Protein AF-A0AAU2JBW9-F1 (afdb_monomer_lite)

Secondary structure (DSSP, 8-state):
--------PPTT-------TT----TTSPPSSPPPS-EEEEEEPHHHHHHHHHT---SHHHHHHHHHHHSTTS-EEEEE---HHHHTSTTHHHHHHHHHHTT-EE--STTTS----TTTS-SS----HHHHHHHHHHHHHHHHH---

Structure (mmCIF, N/CA/C/O backbone):
data_AF-A0AAU2JBW9-F1
#
_entry.id   AF-A0AAU2JBW9-F1
#
loop_
_atom_site.group_PDB
_atom_site.id
_atom_site.type_symbol
_atom_site.label_atom_id
_atom_site.label_alt_id
_atom_site.label_comp_id
_atom_site.label_asym_id
_atom_site.label_entity_id
_atom_site.label_seq_id
_atom_site.pdbx_PDB_ins_code
_atom_site.Cartn_x
_atom_site.Cartn_y
_atom_site.Cartn_z
_atom_site.occupancy
_atom_site.B_iso_or_equiv
_atom_site.auth_seq_id
_atom_site.auth_comp_id
_atom_site.auth_asym_id
_atom_site.auth_atom_id
_atom_site.pdbx_PDB_model_num
ATOM 1 N N . MET A 1 1 ? 2.556 25.136 48.072 1.00 37.72 1 MET A N 1
ATOM 2 C CA . MET A 1 1 ? 1.267 25.035 47.357 1.00 37.72 1 MET A CA 1
ATOM 3 C C . MET A 1 1 ? 1.054 26.326 46.591 1.00 37.72 1 MET A C 1
ATOM 5 O O . MET A 1 1 ? 0.806 27.343 47.217 1.00 37.72 1 MET A O 1
ATOM 9 N N . ALA A 1 2 ? 1.208 26.302 45.272 1.00 30.69 2 ALA A N 1
ATOM 10 C CA . ALA A 1 2 ? 0.755 27.379 44.400 1.00 30.69 2 ALA A CA 1
ATOM 11 C C . ALA A 1 2 ? 0.069 26.705 43.212 1.00 30.69 2 ALA A C 1
ATOM 13 O O . ALA A 1 2 ? 0.694 25.943 42.476 1.00 30.69 2 ALA A O 1
ATOM 14 N N . ALA A 1 3 ? -1.246 26.887 43.140 1.00 36.12 3 ALA A N 1
ATOM 15 C CA . ALA A 1 3 ? -2.106 26.326 42.117 1.00 36.12 3 ALA A CA 1
ATOM 16 C C . ALA A 1 3 ? -1.796 27.000 40.774 1.00 36.12 3 ALA A C 1
ATOM 18 O O . ALA A 1 3 ? -1.850 28.222 40.665 1.00 36.12 3 ALA A O 1
ATOM 19 N N . GLY A 1 4 ? -1.448 26.197 39.767 1.00 34.50 4 GLY A N 1
ATOM 20 C CA . GLY A 1 4 ? -1.301 26.653 38.390 1.00 34.50 4 GLY A CA 1
ATOM 21 C C . GLY A 1 4 ? -2.670 26.970 37.796 1.00 34.50 4 GLY A C 1
ATOM 22 O O . GLY A 1 4 ? -3.518 26.092 37.647 1.00 34.50 4 GLY A O 1
ATOM 23 N N . GLU A 1 5 ? -2.874 28.245 37.499 1.00 36.06 5 GLU A N 1
ATOM 24 C CA . GLU A 1 5 ? -4.088 28.846 36.960 1.00 36.06 5 GLU A CA 1
ATOM 25 C C . GLU A 1 5 ? -4.499 28.223 35.611 1.00 36.06 5 GLU A C 1
ATOM 27 O O . GLU A 1 5 ? -3.766 28.292 34.621 1.00 36.06 5 GLU A O 1
ATOM 32 N N . ARG A 1 6 ? -5.698 27.627 35.548 1.00 41.72 6 ARG A N 1
ATOM 33 C CA . ARG A 1 6 ? -6.317 27.197 34.286 1.00 41.72 6 ARG A CA 1
ATOM 34 C C . ARG A 1 6 ? -6.853 28.426 33.555 1.00 41.72 6 ARG A C 1
ATOM 36 O O . ARG A 1 6 ? -7.906 28.943 33.913 1.00 41.72 6 ARG A O 1
ATOM 43 N N . ARG A 1 7 ? -6.159 28.873 32.505 1.00 40.53 7 ARG A N 1
ATOM 44 C CA . ARG A 1 7 ? -6.699 29.878 31.576 1.00 40.53 7 ARG A CA 1
ATOM 45 C C . ARG A 1 7 ? -7.827 29.263 30.750 1.00 40.53 7 ARG A C 1
ATOM 47 O O . ARG A 1 7 ? -7.583 28.524 29.803 1.00 40.53 7 ARG A O 1
ATOM 54 N N . THR A 1 8 ? -9.062 29.602 31.097 1.00 41.50 8 THR A N 1
ATOM 55 C CA . THR A 1 8 ? -10.234 29.423 30.236 1.00 41.50 8 THR A CA 1
ATOM 56 C C . THR A 1 8 ? -10.257 30.552 29.202 1.00 41.50 8 THR A C 1
ATOM 58 O O . THR A 1 8 ? -10.619 31.683 29.523 1.00 41.50 8 THR A O 1
ATOM 61 N N . GLY A 1 9 ? -9.805 30.263 27.979 1.00 36.38 9 GLY A N 1
ATOM 62 C CA . GLY A 1 9 ? -9.978 31.135 26.812 1.00 36.38 9 GLY A CA 1
ATOM 63 C C . GLY A 1 9 ? -11.324 30.890 26.111 1.00 36.38 9 GLY A C 1
ATOM 64 O O . GLY A 1 9 ? -11.914 29.825 26.302 1.00 36.38 9 GLY A O 1
ATOM 65 N N . PRO A 1 10 ? -11.828 31.860 25.325 1.00 39.72 10 PRO A N 1
ATOM 66 C CA . PRO A 1 10 ? -13.180 31.833 24.787 1.00 39.72 10 PRO A CA 1
ATOM 67 C C . PRO A 1 10 ? -13.331 30.824 23.642 1.00 39.72 10 PRO A C 1
ATOM 69 O O . PRO A 1 10 ? -12.426 30.584 22.842 1.00 39.72 10 PRO A O 1
ATOM 72 N N . THR A 1 11 ? -14.524 30.251 23.585 1.00 51.00 11 THR A N 1
ATOM 73 C CA . THR A 1 11 ? -15.073 29.370 22.556 1.00 51.00 11 THR A CA 1
ATOM 74 C C . THR A 1 11 ? -14.850 29.942 21.148 1.00 51.00 11 THR A C 1
ATOM 76 O O . THR A 1 11 ? -15.279 31.058 20.871 1.00 51.00 11 THR A O 1
ATOM 79 N N . GLY A 1 12 ? -14.234 29.173 20.237 1.00 43.34 12 GLY A N 1
ATOM 80 C CA . GLY A 1 12 ? -14.386 29.407 18.788 1.00 43.34 12 GLY A CA 1
ATOM 81 C C . GLY A 1 12 ? -13.143 29.367 17.893 1.00 43.34 12 GLY A C 1
ATOM 82 O O . GLY A 1 12 ? -13.302 29.306 16.679 1.00 43.34 12 GLY A O 1
ATOM 83 N N . SER A 1 13 ? -11.918 29.334 18.417 1.00 40.59 13 SER A N 1
ATOM 84 C CA . SER A 1 13 ? -10.704 29.258 17.583 1.00 40.59 13 SER A CA 1
ATOM 85 C C . SER A 1 13 ? -9.852 28.056 17.980 1.00 40.59 13 SER A C 1
ATOM 87 O O . SER A 1 13 ? -9.330 28.017 19.094 1.00 40.59 13 SER A O 1
ATOM 89 N N . ARG A 1 14 ? -9.709 27.075 17.075 1.00 44.59 14 ARG A N 1
ATOM 90 C CA . ARG A 1 14 ? -8.788 25.931 17.215 1.00 44.59 14 ARG A CA 1
ATOM 91 C C . ARG A 1 14 ? -7.343 26.438 17.202 1.00 44.59 14 ARG A C 1
ATOM 93 O O . ARG A 1 14 ? -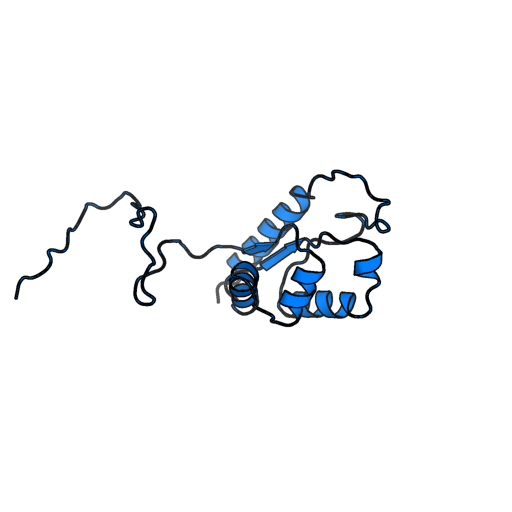6.674 26.452 16.174 1.00 44.59 14 ARG A O 1
ATOM 100 N N . CYS A 1 15 ? -6.902 26.914 18.357 1.00 43.53 15 CYS A N 1
ATOM 101 C CA . CYS A 1 15 ? -5.521 27.247 18.638 1.00 43.53 15 CYS A CA 1
ATOM 102 C C . CYS A 1 15 ? -4.814 25.928 18.951 1.00 43.53 15 CYS A C 1
ATOM 104 O O . CYS A 1 15 ? -5.092 25.313 19.976 1.00 43.53 15 CYS A O 1
ATOM 106 N N . TRP A 1 16 ? -3.971 25.459 18.038 1.00 44.09 16 TRP A N 1
ATOM 107 C CA . TRP A 1 16 ? -3.122 24.289 18.236 1.00 44.09 16 TRP A CA 1
ATOM 108 C C . TRP A 1 16 ? -1.981 24.675 19.182 1.00 44.09 16 TRP A C 1
ATOM 110 O O . TRP A 1 16 ? -1.091 25.411 18.750 1.00 44.09 16 TRP A O 1
ATOM 120 N N . PRO A 1 17 ? -1.951 24.247 20.458 1.00 51.62 17 PRO A N 1
ATOM 121 C CA . PRO A 1 17 ? -0.880 24.640 21.348 1.00 51.62 17 PRO A CA 1
ATOM 122 C C . PRO A 1 17 ? 0.203 23.567 21.270 1.00 51.62 17 PRO A C 1
ATOM 124 O O . PRO A 1 17 ? 0.299 22.689 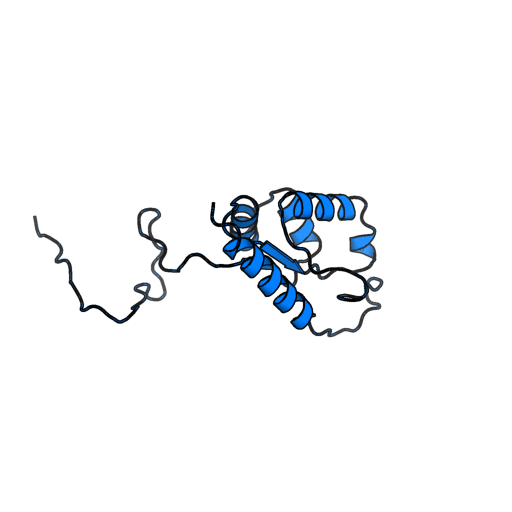22.117 1.00 51.62 17 PRO A O 1
ATOM 127 N N . ALA A 1 18 ? 1.013 23.625 20.222 1.00 56.53 18 ALA A N 1
ATOM 128 C CA . ALA A 1 18 ? 2.333 23.019 20.236 1.00 56.53 18 ALA A CA 1
ATOM 129 C C . ALA A 1 18 ? 3.254 23.963 19.470 1.00 56.53 18 ALA A C 1
ATOM 131 O O . ALA A 1 18 ? 3.323 23.937 18.242 1.00 56.53 18 ALA A O 1
ATOM 132 N N . GLY A 1 19 ? 3.911 24.864 20.204 1.00 55.31 19 GLY A N 1
ATOM 133 C CA . GLY A 1 19 ? 5.029 25.612 19.640 1.00 55.31 19 GLY A CA 1
ATOM 134 C C . GLY A 1 19 ? 6.096 24.638 19.118 1.00 55.31 19 GLY A C 1
ATOM 135 O O . GLY A 1 19 ? 6.166 23.496 19.586 1.00 55.31 19 GLY A O 1
ATOM 136 N N . PRO A 1 20 ? 6.927 25.051 18.149 1.00 52.25 20 PRO A N 1
ATOM 137 C CA . PRO A 1 20 ? 7.987 24.194 17.635 1.00 52.25 20 PRO A CA 1
ATOM 138 C C . PRO A 1 20 ? 8.924 23.785 18.786 1.00 52.25 20 PRO A C 1
ATOM 140 O O . PRO A 1 20 ? 9.581 24.637 19.378 1.00 52.25 20 PRO A O 1
ATOM 143 N N . GLY A 1 21 ? 8.958 22.487 19.119 1.00 59.72 21 GLY A N 1
ATOM 144 C CA . GLY A 1 21 ? 9.939 21.903 20.045 1.00 59.72 21 GLY A CA 1
ATOM 145 C C . GLY A 1 21 ? 9.416 21.233 21.322 1.00 59.72 21 GLY A C 1
ATOM 146 O O . GLY A 1 21 ? 10.236 20.720 22.077 1.00 59.72 21 GLY A O 1
ATOM 147 N N . TYR A 1 22 ? 8.105 21.189 21.588 1.00 64.75 22 TYR A N 1
ATOM 148 C CA . TYR A 1 22 ? 7.585 20.429 22.737 1.00 64.75 22 TYR A CA 1
ATOM 149 C C . TYR A 1 22 ? 7.157 19.014 22.331 1.00 64.75 22 TYR A C 1
ATOM 151 O O . TYR A 1 22 ? 6.228 18.840 21.539 1.00 64.75 22 TYR A O 1
ATOM 159 N N . THR A 1 23 ? 7.819 17.998 22.892 1.00 68.69 23 THR A N 1
ATOM 160 C CA . THR A 1 23 ? 7.354 16.611 22.809 1.00 68.69 23 THR A CA 1
ATOM 161 C C . THR A 1 23 ? 6.191 16.439 23.767 1.00 68.69 23 THR A C 1
ATOM 163 O O . THR A 1 23 ? 6.348 16.515 24.983 1.00 68.69 23 THR A O 1
ATOM 166 N N . ARG A 1 24 ? 5.026 16.190 23.190 1.00 77.94 24 ARG A N 1
ATOM 167 C CA . ARG A 1 24 ? 3.811 15.819 23.897 1.00 77.94 24 ARG A CA 1
ATOM 168 C C . ARG A 1 24 ? 4.040 14.614 24.823 1.00 77.94 24 ARG A C 1
ATOM 170 O O . ARG A 1 24 ? 4.662 13.631 24.416 1.00 77.94 24 ARG A O 1
ATOM 177 N N . LEU A 1 25 ? 3.476 14.649 26.027 1.00 83.00 25 LEU A N 1
ATOM 178 C CA . LEU A 1 25 ? 3.474 13.498 26.934 1.00 83.00 25 LEU A CA 1
ATOM 179 C C . LEU A 1 25 ? 2.456 12.429 26.488 1.00 83.00 25 LEU A C 1
ATOM 181 O O . LEU A 1 25 ? 1.398 12.777 25.961 1.00 83.00 25 LEU A O 1
ATOM 185 N N . PRO A 1 26 ? 2.693 11.129 26.761 1.00 77.50 26 PRO A N 1
ATOM 186 C CA . PRO A 1 26 ? 1.751 10.063 26.399 1.00 77.50 26 PRO A CA 1
ATOM 187 C C . PRO A 1 26 ? 0.323 10.267 26.935 1.00 77.50 26 PRO A C 1
ATOM 189 O O . PRO A 1 26 ? -0.635 9.823 26.315 1.00 77.50 26 PRO A O 1
ATOM 192 N N . THR A 1 27 ? 0.182 10.953 28.073 1.00 82.31 27 THR A N 1
ATOM 193 C CA . THR A 1 27 ? -1.093 11.207 28.766 1.00 82.31 27 THR A CA 1
ATOM 194 C C . THR A 1 27 ? -1.839 12.450 28.294 1.00 82.31 27 THR A C 1
ATOM 196 O O . THR A 1 27 ? -2.966 12.687 28.724 1.00 82.31 27 THR A O 1
ATOM 199 N N . GLU A 1 28 ? -1.222 13.300 27.476 1.00 82.62 28 GLU A N 1
ATOM 200 C CA . GLU A 1 28 ? -1.926 14.454 26.913 1.00 82.62 28 GLU A CA 1
ATOM 201 C C . GLU A 1 28 ? -2.974 13.947 25.882 1.00 82.62 28 GLU A C 1
ATOM 203 O O . GLU A 1 28 ? -3.002 12.756 25.598 1.00 82.62 28 GLU A O 1
ATOM 208 N N . PRO A 1 29 ? -3.865 14.765 25.286 1.00 74.50 29 PRO A N 1
ATOM 209 C CA . PRO A 1 29 ? -4.786 14.364 24.192 1.00 74.50 29 PRO A CA 1
ATOM 210 C C . PRO A 1 29 ? -4.268 14.732 22.788 1.00 74.50 29 PRO A C 1
ATOM 212 O O . PRO A 1 29 ? -3.687 15.811 22.651 1.00 74.50 29 PRO A O 1
ATOM 215 N N . HIS A 1 30 ? -4.376 13.852 21.780 1.00 70.00 30 HIS A N 1
ATOM 216 C CA . HIS A 1 30 ? -3.701 14.067 20.488 1.00 70.00 30 HIS A CA 1
ATOM 217 C C . HIS A 1 30 ? -4.077 15.442 19.932 1.00 70.00 30 HIS A C 1
ATOM 219 O O . HIS A 1 30 ? -5.264 15.763 19.889 1.00 70.00 30 HIS A O 1
ATOM 225 N N . PRO A 1 31 ? -3.096 16.279 19.545 1.00 74.25 31 PRO A N 1
ATOM 226 C CA . PRO A 1 31 ? -3.414 17.629 19.114 1.00 74.25 31 PRO A CA 1
ATOM 227 C C . PRO A 1 31 ? -4.271 17.586 17.847 1.00 74.25 31 PRO A C 1
ATOM 229 O O . PRO A 1 31 ? -5.127 18.446 17.673 1.00 74.25 31 PRO A O 1
ATOM 232 N N . HIS A 1 32 ? -4.052 16.579 16.990 1.00 71.88 32 HIS A N 1
ATOM 233 C CA . HIS A 1 32 ? -4.720 16.417 15.705 1.00 71.88 32 HIS A CA 1
ATOM 234 C C . HIS A 1 32 ? -5.968 15.542 15.765 1.00 71.88 32 HIS A C 1
ATOM 236 O O . HIS A 1 32 ? -6.004 14.595 16.551 1.00 71.88 32 HIS A O 1
ATOM 242 N N . PRO A 1 33 ? -6.982 15.849 14.928 1.00 78.56 33 PRO A N 1
ATOM 243 C CA . PRO A 1 33 ? -8.127 14.974 14.769 1.00 78.56 33 PRO A CA 1
ATOM 244 C C . PRO A 1 33 ? -7.671 13.625 14.209 1.00 78.56 33 PRO A C 1
ATOM 246 O O . PRO A 1 33 ? -6.625 13.524 13.561 1.00 78.56 33 PRO A O 1
ATOM 249 N N . VAL A 1 34 ? -8.485 12.601 14.449 1.00 78.69 34 VAL A N 1
ATOM 250 C CA . VAL A 1 34 ? -8.339 11.304 13.784 1.00 78.69 34 VAL A CA 1
ATOM 251 C C . VAL A 1 34 ? -8.519 11.515 12.279 1.00 78.69 34 VAL A C 1
ATOM 253 O O . VAL A 1 34 ? -9.384 12.283 11.862 1.00 78.69 34 VAL A O 1
ATOM 256 N N . ALA A 1 35 ? -7.663 10.892 11.471 1.00 86.31 35 ALA A N 1
ATOM 257 C CA . ALA A 1 35 ? -7.756 10.984 10.020 1.00 86.31 35 ALA A CA 1
ATOM 258 C C . ALA A 1 35 ? -8.894 10.098 9.497 1.00 86.31 35 ALA A C 1
ATOM 260 O O . ALA A 1 35 ? -9.027 8.957 9.929 1.00 86.31 35 ALA A O 1
ATOM 261 N N . ASP A 1 36 ? -9.649 10.584 8.510 1.00 88.94 36 ASP A N 1
ATOM 262 C CA . ASP A 1 36 ? -10.728 9.812 7.874 1.00 88.94 36 ASP A CA 1
ATOM 263 C C . ASP A 1 36 ? -10.206 8.690 6.953 1.00 88.94 36 ASP A C 1
ATOM 265 O O . ASP A 1 36 ? -10.958 7.812 6.537 1.00 88.94 36 ASP A O 1
ATOM 269 N N . CYS A 1 37 ? -8.926 8.746 6.572 1.00 92.94 37 CYS A N 1
ATOM 270 C CA . CYS A 1 37 ? -8.249 7.773 5.717 1.00 92.94 37 CYS A CA 1
ATOM 271 C C . CYS A 1 37 ? -6.728 7.932 5.849 1.00 92.94 37 CYS A C 1
ATOM 273 O O . CYS A 1 37 ? -6.219 9.050 5.966 1.00 92.94 37 CYS A O 1
ATOM 275 N N . CYS A 1 38 ? -5.989 6.829 5.744 1.00 94.50 38 CYS A N 1
ATOM 276 C CA . CYS A 1 38 ? -4.539 6.837 5.574 1.00 94.50 38 CYS A CA 1
ATOM 277 C C . CYS A 1 38 ? -4.168 6.502 4.123 1.00 94.50 38 CYS A C 1
ATOM 279 O O . CYS A 1 38 ? -4.779 5.624 3.518 1.00 94.50 38 CYS A O 1
ATOM 281 N N . VAL A 1 39 ? -3.170 7.185 3.554 1.00 97.31 39 VAL A N 1
ATOM 282 C CA . VAL A 1 39 ? -2.750 6.980 2.159 1.00 97.31 39 VAL A CA 1
ATOM 283 C C . VAL A 1 39 ? -1.237 6.861 2.071 1.00 97.31 39 VAL A C 1
ATOM 285 O O . VAL A 1 39 ? -0.511 7.735 2.544 1.00 97.31 39 VAL A O 1
ATOM 288 N N . VAL A 1 40 ? -0.755 5.820 1.392 1.00 97.88 40 VAL A N 1
ATOM 289 C CA . VAL A 1 40 ? 0.666 5.649 1.067 1.00 97.88 40 VAL A CA 1
ATOM 290 C C . VAL A 1 40 ? 0.857 5.725 -0.444 1.00 97.88 40 VAL A C 1
ATOM 292 O O . VAL A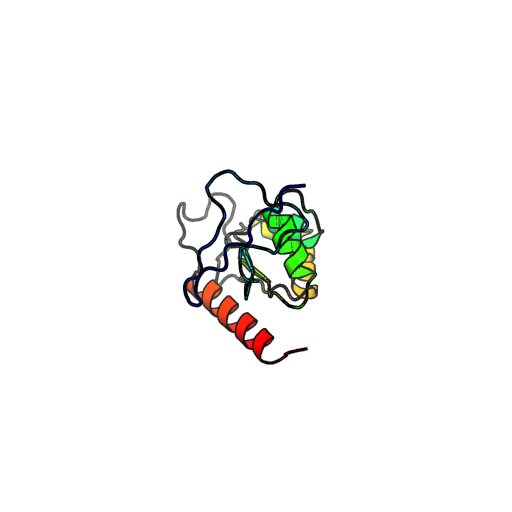 1 40 ? 0.605 4.761 -1.168 1.00 97.88 40 VAL A O 1
ATOM 295 N N . ALA A 1 41 ? 1.330 6.878 -0.923 1.00 96.56 41 ALA A N 1
ATOM 296 C CA . ALA A 1 41 ? 1.557 7.133 -2.341 1.00 96.56 41 ALA A CA 1
ATOM 297 C C . ALA A 1 41 ? 2.821 7.992 -2.568 1.00 96.56 41 ALA A C 1
ATOM 299 O O . ALA A 1 41 ? 2.804 9.187 -2.274 1.00 96.56 41 ALA A O 1
ATOM 300 N N . PRO A 1 42 ? 3.915 7.434 -3.122 1.00 96.06 42 PRO A N 1
ATOM 301 C CA . PRO A 1 42 ? 4.095 6.040 -3.527 1.00 96.06 42 PRO A CA 1
ATOM 302 C C . PRO A 1 42 ? 4.513 5.107 -2.379 1.00 96.06 42 PRO A C 1
ATOM 304 O O . PRO A 1 42 ? 5.376 5.445 -1.571 1.00 96.06 42 PRO A O 1
ATOM 307 N N . ALA A 1 43 ? 4.005 3.876 -2.396 1.00 97.69 43 ALA A N 1
ATOM 308 C CA . ALA A 1 43 ? 4.553 2.757 -1.638 1.00 97.69 43 ALA A CA 1
ATOM 309 C C . ALA A 1 43 ? 5.605 2.020 -2.480 1.00 97.69 43 ALA A C 1
ATOM 311 O O . ALA A 1 43 ? 5.329 1.560 -3.589 1.00 97.69 43 ALA A O 1
ATOM 312 N N . SER A 1 44 ? 6.831 1.895 -1.972 1.00 96.94 44 SER A N 1
ATOM 313 C CA . SER A 1 44 ? 7.840 1.031 -2.599 1.00 96.94 44 SER A CA 1
ATOM 314 C C . SER A 1 44 ? 7.513 -0.449 -2.367 1.00 96.94 44 SER A C 1
ATOM 316 O O . SER A 1 44 ? 6.766 -0.783 -1.448 1.00 96.94 44 SER A O 1
ATOM 318 N N . ALA A 1 45 ? 8.125 -1.356 -3.136 1.00 97.69 45 ALA A N 1
ATOM 319 C CA . ALA A 1 45 ? 7.980 -2.796 -2.895 1.00 97.69 45 ALA A CA 1
ATOM 320 C C . ALA A 1 45 ? 8.404 -3.199 -1.467 1.00 97.69 45 ALA A C 1
ATOM 322 O O . ALA A 1 45 ? 7.749 -4.023 -0.838 1.00 97.69 45 ALA A O 1
ATOM 323 N N . ASN A 1 46 ? 9.443 -2.553 -0.923 1.00 98.12 46 ASN A N 1
ATOM 324 C CA . ASN A 1 46 ? 9.875 -2.731 0.465 1.00 98.12 46 ASN A CA 1
ATOM 325 C C . ASN A 1 46 ? 8.811 -2.267 1.471 1.00 98.12 46 ASN A C 1
ATOM 327 O O . ASN A 1 46 ? 8.582 -2.940 2.468 1.00 98.12 46 ASN A O 1
ATOM 331 N N . TYR A 1 47 ? 8.147 -1.137 1.208 1.00 98.38 47 TYR A N 1
ATOM 332 C CA . TYR A 1 47 ? 7.063 -0.657 2.065 1.00 98.38 47 TYR A CA 1
ATOM 333 C C . TYR A 1 47 ? 5.886 -1.640 2.066 1.00 98.38 47 TYR A C 1
ATOM 335 O O . TYR A 1 47 ? 5.403 -2.008 3.130 1.00 98.38 47 TYR A O 1
ATOM 343 N N . VAL A 1 48 ? 5.475 -2.117 0.885 1.00 98.44 48 VAL A N 1
ATOM 344 C CA . VAL A 1 48 ? 4.403 -3.118 0.736 1.00 98.44 48 VAL A CA 1
ATOM 345 C C . VAL A 1 48 ? 4.744 -4.407 1.481 1.00 98.44 48 VAL A C 1
ATOM 347 O O . VAL A 1 48 ? 3.913 -4.904 2.233 1.00 98.44 48 VAL A O 1
ATOM 350 N N . ALA A 1 49 ? 5.967 -4.922 1.320 1.00 98.44 49 ALA A N 1
ATOM 351 C CA . ALA A 1 49 ? 6.407 -6.132 2.007 1.00 98.44 49 ALA A CA 1
ATOM 352 C C . ALA A 1 49 ? 6.386 -5.963 3.532 1.00 98.44 49 ALA A C 1
ATOM 354 O O . ALA A 1 49 ? 5.824 -6.805 4.224 1.00 98.44 49 ALA A O 1
ATOM 355 N N . LYS A 1 50 ? 6.946 -4.860 4.048 1.00 98.56 50 LYS A N 1
ATOM 356 C CA . LYS A 1 50 ? 6.984 -4.581 5.489 1.00 98.56 50 LYS A CA 1
ATOM 357 C C . LYS A 1 50 ? 5.595 -4.393 6.085 1.00 98.56 50 LYS A 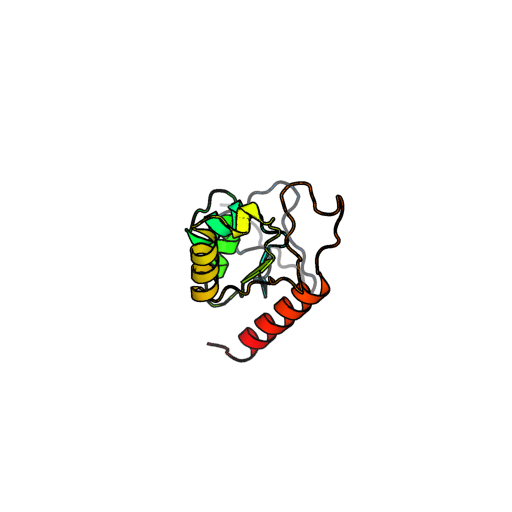C 1
ATOM 359 O O . LYS A 1 50 ? 5.315 -4.962 7.133 1.00 98.56 50 LYS A O 1
ATOM 364 N N . LEU A 1 51 ? 4.724 -3.645 5.410 1.00 98.19 51 LEU A N 1
ATOM 365 C CA . LEU A 1 51 ? 3.351 -3.452 5.867 1.00 98.19 51 LEU A CA 1
ATOM 366 C C . LEU A 1 51 ? 2.595 -4.788 5.895 1.00 98.19 51 LEU A C 1
ATOM 368 O O . LEU A 1 51 ? 1.952 -5.105 6.888 1.00 98.19 51 LEU A O 1
ATOM 372 N N . ALA A 1 52 ? 2.732 -5.605 4.845 1.00 97.88 52 ALA A N 1
ATOM 373 C CA . ALA A 1 52 ? 2.071 -6.905 4.745 1.00 97.88 52 ALA A CA 1
ATOM 374 C C . ALA A 1 52 ? 2.526 -7.916 5.811 1.00 97.88 52 ALA A C 1
ATOM 376 O O . ALA A 1 52 ? 1.775 -8.831 6.141 1.00 97.88 52 ALA A O 1
ATOM 377 N N . THR A 1 53 ? 3.750 -7.782 6.331 1.00 97.62 53 THR A N 1
ATOM 378 C CA . THR A 1 53 ? 4.311 -8.670 7.362 1.00 97.62 53 THR A CA 1
ATOM 379 C C . THR A 1 53 ? 4.306 -8.066 8.767 1.00 97.62 53 THR A C 1
ATOM 381 O O . THR A 1 53 ? 4.784 -8.712 9.698 1.00 97.62 53 THR A O 1
ATOM 384 N N . GLY A 1 54 ? 3.770 -6.853 8.943 1.00 96.38 54 GLY A N 1
ATOM 385 C CA . GLY A 1 54 ? 3.685 -6.177 10.242 1.00 96.38 54 GLY A CA 1
ATOM 386 C C . GLY A 1 54 ? 5.006 -5.587 10.754 1.00 96.38 54 GLY A C 1
ATOM 387 O O . GLY A 1 54 ? 5.145 -5.337 11.949 1.00 96.38 54 GLY A O 1
ATOM 388 N N . VAL A 1 55 ? 5.996 -5.362 9.885 1.00 98.06 55 VAL A N 1
ATOM 389 C CA . VAL A 1 55 ? 7.253 -4.698 10.264 1.00 98.06 55 VAL A CA 1
ATOM 390 C C . VAL A 1 55 ? 7.024 -3.191 10.395 1.00 98.06 55 VAL A C 1
ATOM 392 O O . VAL A 1 55 ? 6.722 -2.515 9.414 1.00 98.06 55 VAL A O 1
ATOM 395 N N . ALA A 1 56 ? 7.247 -2.659 11.597 1.00 97.00 56 ALA A N 1
ATOM 396 C CA . ALA A 1 56 ? 7.026 -1.258 11.958 1.00 97.00 56 ALA A CA 1
ATOM 397 C C . ALA A 1 56 ? 8.340 -0.551 12.349 1.00 97.00 56 ALA A C 1
ATOM 399 O O . ALA A 1 56 ? 8.525 -0.107 13.478 1.00 97.00 56 ALA A O 1
ATOM 400 N N . ASP A 1 57 ? 9.297 -0.485 11.416 1.00 97.12 57 ASP A N 1
ATOM 401 C CA . ASP A 1 57 ? 10.650 0.041 11.682 1.00 97.12 57 ASP A CA 1
ATOM 402 C C . ASP A 1 57 ? 10.818 1.550 11.443 1.00 97.12 57 ASP A C 1
ATOM 404 O O . ASP A 1 57 ? 11.918 2.093 11.549 1.00 97.12 57 ASP A O 1
ATOM 408 N N . ASN A 1 58 ? 9.729 2.236 11.107 1.00 96.31 58 ASN A N 1
ATOM 409 C CA . ASN A 1 58 ? 9.673 3.685 11.004 1.00 96.31 58 ASN A CA 1
ATOM 410 C C . ASN A 1 58 ? 8.258 4.177 11.308 1.00 96.31 58 ASN A C 1
ATOM 412 O O . ASN A 1 58 ? 7.290 3.432 11.170 1.00 96.31 58 ASN A O 1
ATOM 416 N N . GLN A 1 59 ? 8.148 5.464 11.645 1.00 93.69 59 GLN A N 1
ATOM 417 C CA . GLN A 1 59 ? 6.887 6.065 12.073 1.00 93.69 59 GLN A CA 1
ATOM 418 C C . GLN A 1 59 ? 5.754 5.881 11.058 1.00 93.69 59 GLN A C 1
ATOM 420 O O . GLN A 1 59 ? 4.620 5.638 11.450 1.00 93.69 59 GLN A O 1
ATOM 425 N N . ALA A 1 60 ? 6.039 5.966 9.755 1.00 94.75 60 ALA A N 1
ATOM 426 C CA . ALA A 1 60 ? 5.005 5.790 8.741 1.00 94.75 60 ALA A CA 1
ATOM 427 C C . ALA A 1 60 ? 4.466 4.352 8.726 1.00 94.75 60 ALA A C 1
ATOM 429 O O . ALA A 1 60 ? 3.259 4.168 8.632 1.00 94.75 60 ALA A O 1
ATOM 430 N N . LEU A 1 61 ? 5.331 3.339 8.828 1.00 97.12 61 LEU A N 1
ATOM 431 C CA . LEU A 1 61 ? 4.897 1.940 8.914 1.00 97.12 61 LEU A CA 1
ATOM 432 C C . LEU A 1 61 ? 4.159 1.642 10.217 1.00 97.12 61 LEU A C 1
ATOM 434 O O . LEU A 1 61 ? 3.171 0.920 10.171 1.00 97.12 61 LEU A O 1
ATOM 438 N N . THR A 1 62 ? 4.591 2.215 11.343 1.00 95.06 62 THR A N 1
ATOM 439 C CA . THR A 1 62 ? 3.876 2.081 12.620 1.00 95.06 62 THR A CA 1
ATOM 440 C C . THR A 1 62 ? 2.458 2.626 12.500 1.00 95.06 62 THR A C 1
ATOM 442 O O . THR A 1 62 ? 1.505 1.879 12.682 1.00 95.06 62 THR A O 1
ATOM 445 N N . GLN A 1 63 ? 2.304 3.889 12.086 1.00 92.75 63 GLN A N 1
ATOM 446 C CA . GLN A 1 63 ? 0.984 4.517 11.991 1.00 92.75 63 GLN A CA 1
ATOM 447 C C . GLN A 1 63 ? 0.075 3.831 10.963 1.00 92.75 63 GLN A C 1
ATOM 449 O O . GLN A 1 63 ? -1.109 3.642 11.219 1.00 92.75 63 GLN A O 1
ATOM 454 N N . VAL A 1 64 ? 0.606 3.469 9.790 1.00 95.50 64 VAL A N 1
ATOM 455 C CA . VAL A 1 64 ? -0.194 2.826 8.734 1.00 95.50 64 VAL A CA 1
ATOM 456 C C . VAL A 1 64 ? -0.521 1.378 9.096 1.00 95.50 64 VAL A C 1
ATOM 458 O O . VAL A 1 64 ? -1.619 0.920 8.802 1.00 95.50 64 VAL A O 1
ATOM 461 N N . GLY A 1 65 ? 0.392 0.662 9.756 1.00 95.19 65 GLY A N 1
ATOM 462 C CA . GLY A 1 65 ? 0.146 -0.686 10.266 1.00 95.19 65 GLY A CA 1
ATOM 463 C C . GLY A 1 65 ? -0.920 -0.707 11.361 1.00 95.19 65 GLY A C 1
ATOM 464 O O . GLY A 1 65 ? -1.813 -1.549 11.322 1.00 95.19 65 GLY A O 1
ATOM 465 N N . GLU A 1 66 ? -0.880 0.252 12.290 1.00 92.50 66 GLU A N 1
ATOM 466 C CA . GLU A 1 66 ? -1.926 0.445 13.301 1.00 92.50 66 GLU A CA 1
ATOM 467 C C . GLU A 1 66 ? -3.274 0.786 12.660 1.00 92.50 66 GLU A C 1
ATOM 469 O O . GLU A 1 66 ? -4.284 0.197 13.037 1.00 92.50 66 GLU A O 1
ATOM 474 N N . ALA A 1 67 ? -3.292 1.676 11.660 1.00 92.44 67 ALA A N 1
ATOM 475 C CA . ALA A 1 67 ? -4.505 2.000 10.910 1.00 92.44 67 ALA A CA 1
ATOM 476 C C . ALA A 1 67 ? -5.063 0.772 10.177 1.00 92.44 67 ALA A C 1
ATOM 478 O O . ALA A 1 67 ? -6.254 0.518 10.236 1.00 92.44 67 ALA A O 1
ATOM 479 N N . LEU A 1 68 ? -4.207 -0.046 9.560 1.00 91.56 68 LEU A N 1
ATOM 480 C CA . LEU A 1 68 ? -4.631 -1.273 8.880 1.00 91.56 68 LEU A CA 1
ATOM 481 C C . LEU A 1 68 ? -5.194 -2.320 9.860 1.00 91.56 68 LEU A C 1
ATOM 483 O O . LEU A 1 68 ? -6.075 -3.094 9.501 1.00 91.56 68 LEU A O 1
ATOM 487 N N . GLY A 1 69 ? -4.691 -2.351 11.099 1.00 85.88 69 GLY A N 1
ATOM 488 C CA . GLY A 1 69 ? -5.217 -3.201 12.171 1.00 85.88 69 GLY A CA 1
ATOM 489 C C . GLY A 1 69 ? -6.443 -2.631 12.897 1.00 85.88 69 GLY A C 1
ATOM 490 O O . GLY A 1 69 ? -7.117 -3.371 13.613 1.00 85.88 69 GLY A O 1
ATOM 491 N N . THR A 1 70 ? -6.740 -1.340 12.726 1.00 80.44 70 THR A N 1
ATOM 492 C CA . THR A 1 70 ? -7.840 -0.636 13.396 1.00 80.44 70 THR A CA 1
ATOM 493 C C . THR A 1 70 ? -8.953 -0.363 12.391 1.00 80.44 70 THR A C 1
ATOM 495 O O . THR A 1 70 ? -8.797 0.450 11.490 1.00 80.44 70 THR A O 1
ATOM 498 N N . ILE A 1 71 ? -10.110 -1.004 12.572 1.00 66.94 71 ILE A N 1
ATOM 499 C CA . ILE A 1 71 ? -11.226 -1.007 11.601 1.00 66.94 71 ILE A CA 1
ATOM 500 C C . ILE A 1 71 ? -11.719 0.408 11.218 1.00 66.94 71 ILE A C 1
ATOM 502 O O . ILE A 1 71 ? -12.299 0.597 10.152 1.00 66.94 71 ILE A O 1
ATOM 506 N N . GLU A 1 72 ? -11.479 1.414 12.059 1.00 79.31 72 GLU A N 1
ATOM 507 C CA . GLU A 1 72 ? -12.036 2.761 11.904 1.00 79.31 72 GLU A CA 1
ATOM 508 C C . GLU A 1 72 ? -11.366 3.619 10.818 1.00 79.31 72 GLU A C 1
ATOM 510 O O . GLU A 1 72 ? -12.010 4.531 10.300 1.00 79.31 72 GLU A O 1
ATOM 515 N N . VAL A 1 73 ? -10.104 3.354 10.450 1.00 89.69 73 VAL A N 1
ATOM 516 C CA . VAL A 1 73 ? -9.359 4.213 9.509 1.00 89.69 73 VAL A CA 1
ATOM 517 C C . VAL A 1 73 ? -8.989 3.429 8.247 1.00 89.69 73 VAL A C 1
ATOM 519 O O . VAL A 1 73 ? -8.022 2.667 8.264 1.00 89.69 73 VAL A O 1
ATOM 522 N N . PRO A 1 74 ? -9.697 3.625 7.117 1.00 93.88 74 PRO A N 1
ATOM 523 C CA . PRO A 1 74 ? -9.371 2.930 5.880 1.00 93.88 74 PRO A CA 1
ATOM 524 C C . PRO A 1 74 ? -7.966 3.294 5.387 1.00 93.88 74 PRO A C 1
ATOM 526 O O . PRO A 1 74 ? -7.528 4.446 5.476 1.00 93.88 74 PRO A O 1
ATOM 529 N N . VAL A 1 75 ? -7.270 2.308 4.819 1.00 96.25 75 VAL A N 1
ATOM 530 C CA . VAL A 1 75 ? -5.907 2.463 4.298 1.00 96.25 75 VAL A CA 1
ATOM 531 C C . VAL A 1 75 ? -5.900 2.265 2.786 1.00 96.25 75 VAL A C 1
ATOM 533 O O . VAL A 1 75 ? -6.285 1.206 2.295 1.00 96.25 75 VAL A O 1
ATOM 536 N N . VAL A 1 76 ? -5.407 3.266 2.056 1.00 98.00 76 VAL A N 1
ATOM 537 C CA . VAL A 1 76 ? -5.168 3.216 0.608 1.00 98.00 76 VAL A CA 1
ATOM 538 C C . VAL A 1 76 ? -3.667 3.130 0.339 1.00 98.00 76 VAL A C 1
ATOM 540 O O . VAL A 1 76 ? -2.880 3.950 0.814 1.00 98.00 76 VAL A O 1
ATOM 543 N N . VAL A 1 77 ? -3.246 2.161 -0.467 1.00 98.25 77 VAL A N 1
ATOM 544 C CA . VAL A 1 77 ? -1.840 1.944 -0.826 1.00 98.25 77 VAL A CA 1
ATOM 545 C C . VAL A 1 77 ? -1.693 2.012 -2.340 1.00 98.25 77 VAL A C 1
ATOM 547 O O . VAL A 1 77 ? -2.321 1.243 -3.060 1.00 98.25 77 VAL A O 1
ATOM 550 N N . PHE A 1 78 ? -0.823 2.892 -2.835 1.00 98.31 78 PHE A N 1
ATOM 551 C CA . PHE A 1 78 ? -0.429 2.950 -4.244 1.00 98.31 78 PHE A CA 1
ATOM 552 C C . PHE A 1 78 ? 0.989 2.382 -4.420 1.00 98.31 78 PHE A C 1
ATOM 554 O O . PHE A 1 78 ? 1.969 3.090 -4.153 1.00 98.31 78 PHE A O 1
ATOM 561 N N . PRO A 1 79 ? 1.152 1.123 -4.872 1.00 97.25 79 PRO A N 1
ATOM 562 C CA . PRO A 1 79 ? 2.470 0.549 -5.090 1.00 97.25 79 PRO A CA 1
ATOM 563 C C . PRO A 1 79 ? 3.141 1.107 -6.348 1.00 97.25 79 PRO A C 1
ATOM 565 O O . PRO A 1 79 ? 2.726 0.849 -7.477 1.00 97.25 79 PRO A O 1
ATOM 568 N N . ARG A 1 80 ? 4.264 1.803 -6.166 1.00 95.56 80 ARG A N 1
ATOM 569 C CA . ARG A 1 80 ? 5.149 2.215 -7.259 1.00 95.56 80 ARG A CA 1
ATOM 570 C C . ARG A 1 80 ? 6.225 1.156 -7.468 1.00 95.56 80 ARG A C 1
ATOM 572 O O . ARG A 1 80 ? 7.303 1.208 -6.872 1.00 95.56 80 ARG A O 1
ATOM 579 N N . VAL A 1 81 ? 5.927 0.199 -8.341 1.00 95.19 81 VAL A N 1
ATOM 580 C CA . VAL A 1 81 ? 6.775 -0.972 -8.601 1.00 95.19 81 VAL A CA 1
ATOM 581 C C . VAL A 1 81 ? 7.241 -1.074 -10.056 1.00 95.19 81 VAL A C 1
ATOM 583 O O . VAL A 1 81 ? 6.763 -0.355 -10.934 1.00 95.19 81 VAL A O 1
ATOM 586 N N . ASN A 1 82 ? 8.230 -1.942 -10.283 1.00 94.94 82 ASN A N 1
ATOM 587 C CA . ASN A 1 82 ? 8.746 -2.332 -11.596 1.00 94.94 82 ASN A CA 1
ATOM 588 C C . ASN A 1 82 ? 8.503 -3.840 -11.803 1.00 94.94 82 ASN A C 1
ATOM 590 O O . ASN A 1 82 ? 8.045 -4.525 -10.885 1.00 94.94 82 ASN A O 1
ATOM 594 N N . ALA A 1 83 ? 8.812 -4.356 -12.991 1.00 95.44 83 ALA A N 1
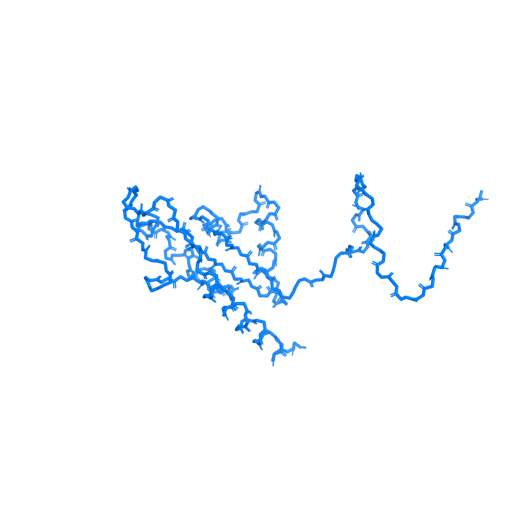ATOM 595 C CA . ALA A 1 83 ? 8.482 -5.731 -13.360 1.00 95.44 83 ALA A CA 1
ATOM 596 C C . ALA A 1 83 ? 9.226 -6.757 -12.496 1.00 95.44 83 ALA A C 1
ATOM 598 O O . ALA A 1 83 ? 8.655 -7.773 -12.112 1.00 95.44 83 ALA A O 1
ATOM 599 N N . ALA A 1 84 ? 10.467 -6.453 -12.104 1.00 96.06 84 ALA A N 1
ATOM 600 C CA . ALA A 1 84 ? 11.241 -7.303 -11.206 1.00 96.06 84 ALA A CA 1
ATOM 601 C C . ALA A 1 84 ? 10.608 -7.418 -9.807 1.00 96.06 84 ALA A C 1
ATOM 603 O O . ALA A 1 84 ? 10.573 -8.513 -9.254 1.00 96.06 84 ALA A O 1
ATOM 604 N N . HIS A 1 85 ? 10.069 -6.325 -9.252 1.00 96.19 85 HIS A N 1
ATOM 605 C CA . HIS A 1 85 ? 9.349 -6.362 -7.974 1.00 96.19 85 HIS A CA 1
ATOM 606 C C . HIS A 1 85 ? 8.076 -7.210 -8.061 1.00 96.19 85 HIS A C 1
ATOM 608 O O . HIS A 1 85 ? 7.823 -7.999 -7.159 1.00 96.19 85 HIS A O 1
ATOM 614 N N . VAL A 1 86 ? 7.302 -7.073 -9.145 1.00 95.81 86 VAL A N 1
ATOM 615 C CA . VAL A 1 86 ? 6.058 -7.839 -9.344 1.00 95.81 86 VAL A CA 1
ATOM 616 C C . VAL A 1 86 ? 6.339 -9.331 -9.539 1.00 95.81 86 VAL A C 1
ATOM 618 O O . VAL A 1 86 ? 5.590 -10.163 -9.048 1.00 95.81 86 VAL A O 1
ATOM 621 N N . ARG A 1 87 ? 7.448 -9.688 -10.199 1.00 96.88 87 ARG A N 1
ATOM 622 C CA . ARG A 1 87 ? 7.880 -11.087 -10.361 1.00 96.88 87 ARG A CA 1
ATOM 623 C C . ARG A 1 87 ? 8.462 -11.716 -9.092 1.00 96.88 87 ARG A C 1
ATOM 625 O O . ARG A 1 87 ? 8.763 -12.908 -9.102 1.00 96.88 87 ARG A O 1
ATOM 632 N N . HIS A 1 88 ? 8.681 -10.949 -8.023 1.00 97.75 88 HIS A N 1
ATOM 633 C CA . HIS A 1 88 ? 9.206 -11.511 -6.784 1.00 97.75 88 HIS A CA 1
ATOM 634 C C . HIS A 1 88 ? 8.211 -12.547 -6.224 1.00 97.75 88 HIS A C 1
ATOM 636 O O . HIS A 1 88 ? 7.039 -12.209 -6.074 1.00 97.75 88 HIS A O 1
ATOM 642 N N . PRO A 1 89 ? 8.635 -13.768 -5.838 1.00 98.00 89 PRO A N 1
ATOM 643 C CA . PRO A 1 89 ? 7.706 -14.837 -5.446 1.00 98.00 89 PRO A CA 1
ATOM 644 C C . PRO A 1 89 ? 6.755 -14.478 -4.296 1.00 98.00 89 PRO A C 1
ATOM 646 O O . PRO A 1 89 ? 5.648 -14.995 -4.214 1.00 98.00 89 PRO A O 1
ATOM 649 N N . ALA A 1 90 ? 7.182 -13.586 -3.399 1.00 98.06 90 ALA A N 1
ATOM 650 C CA . ALA A 1 90 ? 6.365 -13.136 -2.273 1.00 98.06 90 ALA A CA 1
ATOM 651 C C . ALA A 1 90 ? 5.398 -11.983 -2.609 1.00 98.06 90 ALA A C 1
ATOM 653 O O . ALA A 1 90 ? 4.547 -11.659 -1.785 1.00 98.06 90 ALA A O 1
ATOM 654 N N . TRP A 1 91 ? 5.517 -11.352 -3.786 1.00 97.88 91 TRP A N 1
ATOM 655 C CA . TRP A 1 91 ? 4.756 -10.150 -4.143 1.00 97.88 91 TRP A CA 1
ATOM 656 C C . TRP A 1 91 ? 3.245 -10.368 -4.060 1.00 97.88 91 TRP A C 1
ATOM 658 O O . TRP A 1 91 ? 2.556 -9.641 -3.343 1.00 97.88 91 TRP A O 1
ATOM 668 N N . ASP A 1 92 ? 2.745 -11.412 -4.720 1.00 97.50 92 ASP A N 1
ATOM 669 C CA . ASP A 1 92 ? 1.317 -11.738 -4.717 1.00 97.50 92 ASP A CA 1
ATOM 670 C C . ASP A 1 92 ? 0.817 -12.068 -3.306 1.00 97.50 92 ASP A C 1
ATOM 672 O O . ASP A 1 92 ? -0.285 -11.673 -2.928 1.00 97.50 92 ASP A O 1
ATOM 676 N N . GLY A 1 93 ? 1.659 -12.713 -2.491 1.00 98.44 93 GLY A N 1
ATOM 677 C CA . GLY A 1 93 ? 1.378 -12.972 -1.080 1.00 98.44 93 GLY A CA 1
ATOM 678 C C . GLY A 1 93 ? 1.245 -11.687 -0.259 1.00 98.44 93 GLY A C 1
ATOM 679 O O . GLY A 1 93 ? 0.316 -11.563 0.536 1.00 98.44 93 GLY A O 1
ATOM 680 N N . HIS A 1 94 ? 2.120 -10.702 -0.479 1.00 98.38 94 HIS A N 1
ATOM 681 C CA . HIS A 1 94 ? 2.036 -9.401 0.189 1.00 98.38 94 HIS A CA 1
ATOM 682 C C . HIS A 1 94 ? 0.774 -8.633 -0.215 1.00 98.38 94 HIS A C 1
ATOM 684 O O . HIS A 1 94 ? 0.064 -8.121 0.648 1.00 98.38 94 HIS A O 1
ATOM 690 N N . VAL A 1 95 ? 0.454 -8.596 -1.513 1.00 97.75 95 VAL A N 1
ATOM 691 C CA . VAL A 1 95 ? -0.773 -7.957 -2.016 1.00 97.75 95 VAL A CA 1
ATOM 692 C C . VAL A 1 95 ? -2.013 -8.635 -1.432 1.00 97.75 95 VAL A C 1
ATOM 694 O O . VAL A 1 95 ? -2.920 -7.953 -0.956 1.00 97.75 95 VAL A O 1
ATOM 697 N N . ALA A 1 96 ? -2.052 -9.969 -1.421 1.00 98.00 96 ALA A N 1
ATOM 698 C CA . ALA A 1 96 ? -3.162 -10.726 -0.850 1.00 98.00 96 ALA A CA 1
ATOM 699 C C . ALA A 1 96 ? -3.327 -10.476 0.657 1.00 98.00 96 ALA A C 1
ATOM 701 O O . ALA A 1 96 ? -4.454 -10.316 1.122 1.00 98.00 96 ALA A O 1
ATOM 702 N N . ALA A 1 97 ? -2.226 -10.398 1.410 1.00 97.56 97 ALA A N 1
ATOM 703 C CA . ALA A 1 97 ? -2.255 -10.101 2.840 1.00 97.56 97 ALA A CA 1
ATOM 704 C C . ALA A 1 97 ? -2.839 -8.710 3.129 1.00 97.56 97 ALA A C 1
ATOM 706 O O . ALA A 1 97 ? -3.718 -8.591 3.979 1.00 97.56 97 ALA A O 1
ATOM 707 N N . LEU A 1 98 ? -2.421 -7.681 2.382 1.00 96.56 98 LEU A N 1
ATOM 708 C CA . LEU A 1 98 ? -2.959 -6.325 2.539 1.00 96.56 98 LEU A CA 1
ATOM 709 C C . LEU A 1 98 ? -4.452 -6.252 2.203 1.00 96.56 98 LEU A C 1
ATOM 711 O O . LEU A 1 98 ? -5.209 -5.654 2.959 1.00 96.56 98 LEU A O 1
ATOM 715 N N . ARG A 1 99 ? -4.896 -6.917 1.127 1.00 95.69 99 ARG A N 1
ATOM 716 C CA . ARG A 1 99 ? -6.331 -6.996 0.790 1.00 95.69 99 ARG A CA 1
ATOM 717 C C . ARG A 1 99 ? -7.144 -7.725 1.852 1.00 95.69 99 ARG A C 1
ATOM 719 O O . ARG A 1 99 ? -8.274 -7.344 2.117 1.00 95.69 99 ARG A O 1
ATOM 726 N N . LYS A 1 100 ? -6.587 -8.787 2.444 1.00 94.94 100 LYS A N 1
ATOM 727 C CA . LYS A 1 100 ? -7.238 -9.540 3.526 1.00 94.94 100 LYS A CA 1
ATOM 728 C C . LYS A 1 100 ? -7.426 -8.684 4.783 1.00 94.94 100 LYS A C 1
ATOM 730 O O . LYS A 1 100 ? -8.351 -8.943 5.541 1.00 94.94 100 LYS A O 1
ATOM 735 N N . ALA A 1 101 ? -6.562 -7.695 4.991 1.00 92.69 101 ALA A N 1
ATOM 736 C CA . ALA A 1 101 ? -6.680 -6.703 6.053 1.00 92.69 101 ALA A CA 1
ATOM 737 C C . ALA A 1 101 ? -7.504 -5.468 5.625 1.00 92.69 101 ALA A C 1
ATOM 739 O O . ALA A 1 101 ? -7.307 -4.388 6.166 1.00 92.69 101 ALA A O 1
ATOM 740 N N . ASP A 1 102 ? -8.368 -5.604 4.610 1.00 92.38 102 ASP A N 1
ATOM 741 C CA . ASP A 1 102 ? -9.217 -4.538 4.054 1.00 92.38 102 ASP A CA 1
ATOM 742 C C . ASP A 1 102 ? -8.468 -3.301 3.518 1.00 92.38 102 ASP A C 1
ATOM 744 O O . ASP A 1 102 ? -9.074 -2.258 3.247 1.00 92.38 102 ASP A O 1
ATOM 748 N N . GLY A 1 103 ? -7.159 -3.433 3.283 1.00 93.94 103 GLY A N 1
ATOM 749 C CA . GLY A 1 103 ? -6.345 -2.430 2.613 1.00 93.94 103 GLY A CA 1
ATOM 750 C C . GLY A 1 103 ? -6.722 -2.302 1.138 1.00 93.94 103 GLY A C 1
ATOM 751 O O . GLY A 1 103 ? -6.721 -3.276 0.381 1.00 93.94 103 GLY A O 1
ATOM 752 N N . GLU A 1 104 ? -6.999 -1.077 0.714 1.00 96.44 104 GLU A N 1
ATOM 753 C CA . GLU A 1 104 ? -7.363 -0.743 -0.655 1.00 96.44 104 GLU A CA 1
ATOM 754 C C . GLU A 1 104 ? -6.092 -0.493 -1.478 1.00 96.44 104 GLU A C 1
ATOM 756 O O . GLU A 1 104 ? -5.347 0.459 -1.235 1.00 96.44 104 GLU A O 1
ATOM 761 N N . LEU A 1 105 ? -5.811 -1.357 -2.457 1.00 97.12 105 LEU A N 1
ATOM 762 C CA . LEU A 1 105 ? -4.648 -1.187 -3.329 1.00 97.12 105 LEU A CA 1
ATOM 763 C C . LEU A 1 105 ? -5.032 -0.505 -4.641 1.00 97.12 105 LEU A C 1
ATOM 765 O O . LEU A 1 105 ? -5.813 -1.033 -5.427 1.00 97.12 105 LEU A O 1
ATOM 769 N N . VAL A 1 106 ? -4.366 0.607 -4.934 1.00 97.12 106 VAL A N 1
ATOM 770 C CA . VAL A 1 106 ? -4.429 1.297 -6.224 1.00 97.12 106 VAL A CA 1
ATOM 771 C C . VAL A 1 106 ? -3.336 0.713 -7.114 1.00 97.12 106 VAL A C 1
ATOM 773 O O . VAL A 1 106 ? -2.174 1.109 -7.040 1.00 97.12 106 VAL A O 1
ATOM 776 N N . HIS A 1 107 ? -3.674 -0.297 -7.912 1.00 92.62 107 HIS A N 1
ATOM 777 C CA . HIS A 1 107 ? -2.716 -0.993 -8.772 1.00 92.62 107 HIS A CA 1
ATOM 778 C C . HIS A 1 107 ? -3.397 -1.589 -10.012 1.00 92.62 107 HIS A C 1
ATOM 780 O O . HIS A 1 107 ? -4.618 -1.645 -10.099 1.00 92.62 107 HIS A O 1
ATOM 786 N N . GLY A 1 108 ? -2.592 -2.057 -10.966 1.00 90.06 108 GLY A N 1
ATOM 787 C CA . GLY A 1 108 ? -3.062 -2.631 -12.229 1.00 90.06 108 GLY A CA 1
ATOM 788 C C . GLY A 1 108 ? -2.379 -1.975 -13.430 1.00 90.06 108 GLY A C 1
ATOM 789 O O . GLY A 1 108 ? -1.868 -0.859 -13.297 1.00 90.06 108 GLY A O 1
ATOM 790 N N . PRO A 1 109 ? -2.338 -2.653 -14.591 1.00 87.50 109 PRO A N 1
ATOM 791 C CA . PRO A 1 109 ? -1.641 -2.153 -15.774 1.00 87.50 109 PRO A CA 1
ATOM 792 C C . PRO A 1 109 ? -2.234 -0.838 -16.293 1.00 87.50 109 PRO A C 1
ATOM 794 O O . PRO A 1 109 ? -1.479 -0.004 -16.781 1.00 87.50 109 PRO A O 1
ATOM 797 N N . ASP A 1 110 ? -3.539 -0.619 -16.114 1.00 89.06 110 ASP A N 1
ATOM 798 C CA . ASP A 1 110 ? -4.228 0.599 -16.563 1.00 89.06 110 ASP A CA 1
ATOM 799 C C . ASP A 1 110 ? -3.942 1.813 -15.662 1.00 89.06 110 ASP A C 1
ATOM 801 O O . ASP A 1 110 ? -3.951 2.954 -16.118 1.00 89.06 110 ASP A O 1
ATOM 805 N N . VAL A 1 111 ? -3.638 1.575 -14.382 1.00 92.12 111 VAL A N 1
ATOM 806 C CA . VAL A 1 111 ? -3.337 2.625 -13.393 1.00 92.12 111 VAL A CA 1
ATOM 807 C C . VAL A 1 111 ? -1.842 2.931 -13.356 1.00 92.12 111 VAL A C 1
ATOM 809 O O . VAL A 1 111 ? -1.414 4.087 -13.307 1.00 92.12 111 VAL A O 1
ATOM 812 N N . TRP A 1 112 ? -1.023 1.881 -13.368 1.00 93.06 112 TRP A N 1
ATOM 813 C CA . TRP A 1 112 ? 0.425 1.989 -13.356 1.00 93.06 112 TRP A CA 1
ATOM 814 C C . TRP A 1 112 ? 1.061 0.884 -14.203 1.00 93.06 112 TRP A C 1
ATOM 816 O O . TRP A 1 112 ? 1.409 -0.178 -13.679 1.00 93.06 112 TRP A O 1
ATOM 826 N N . PRO A 1 113 ? 1.298 1.152 -15.503 1.00 91.69 113 PRO A N 1
ATOM 827 C CA . PRO A 1 113 ? 2.057 0.252 -16.357 1.00 91.69 113 PRO A CA 1
ATOM 828 C C . PRO A 1 113 ? 3.415 -0.076 -15.740 1.00 91.69 113 PRO A C 1
ATOM 830 O O . PRO A 1 113 ? 4.161 0.827 -15.324 1.00 91.69 113 PRO A O 1
ATOM 833 N N . VAL A 1 114 ? 3.713 -1.368 -15.672 1.00 92.19 114 VAL A N 1
ATOM 834 C CA . VAL A 1 114 ? 4.916 -1.904 -15.046 1.00 92.19 114 VAL A CA 1
ATOM 835 C C . VAL A 1 114 ? 5.978 -2.113 -16.125 1.00 92.19 114 VAL A C 1
ATOM 837 O O . VAL A 1 114 ? 5.747 -2.831 -17.090 1.00 92.19 114 VAL A O 1
ATOM 840 N N . TYR A 1 115 ? 7.141 -1.487 -15.948 1.00 92.31 115 TYR A N 1
ATOM 841 C CA . TYR A 1 115 ? 8.276 -1.583 -16.872 1.00 92.31 115 TYR A CA 1
ATOM 842 C C . TYR A 1 115 ? 9.394 -2.434 -16.279 1.00 92.31 115 TYR A C 1
ATOM 844 O O . TYR A 1 115 ? 9.510 -2.541 -15.050 1.00 92.31 115 TYR A O 1
ATOM 852 N N . GLU A 1 116 ? 10.258 -2.981 -17.133 1.00 93.62 116 GLU A N 1
ATOM 853 C CA . GLU A 1 116 ? 11.520 -3.557 -16.681 1.00 93.62 116 GLU A CA 1
ATOM 854 C C . GLU A 1 116 ? 12.380 -2.507 -15.956 1.00 93.62 116 GLU A C 1
ATOM 856 O O . GLU A 1 116 ? 12.240 -1.292 -16.176 1.00 93.62 116 GLU A O 1
ATOM 861 N N . PRO A 1 117 ? 13.270 -2.936 -15.043 1.00 90.00 117 PRO A N 1
ATOM 862 C CA . PRO A 1 117 ? 14.173 -2.021 -14.367 1.00 90.00 117 PRO A CA 1
ATOM 863 C C . PRO A 1 117 ? 14.956 -1.164 -15.371 1.00 90.00 117 PRO A C 1
ATOM 865 O O . PRO A 1 117 ? 15.696 -1.691 -16.190 1.00 90.00 117 PRO A O 1
ATOM 868 N N . ARG A 1 118 ? 14.853 0.166 -15.232 1.00 87.06 118 ARG A N 1
ATOM 869 C CA . ARG A 1 118 ? 15.500 1.190 -16.084 1.00 87.06 118 ARG A CA 1
ATOM 870 C C . ARG A 1 118 ? 14.893 1.397 -17.481 1.00 87.06 118 ARG A C 1
ATOM 872 O O . ARG A 1 118 ? 15.384 2.265 -18.191 1.00 87.06 118 ARG A O 1
ATOM 879 N N . GLU A 1 119 ? 13.815 0.702 -17.842 1.00 88.44 119 GLU A N 1
ATOM 880 C CA . GLU A 1 119 ? 13.141 0.875 -19.147 1.00 88.44 119 GLU A CA 1
ATOM 881 C C . GLU A 1 119 ? 11.910 1.796 -19.093 1.00 88.44 119 GLU A C 1
ATOM 883 O O . GLU A 1 119 ? 11.348 2.169 -20.119 1.00 88.44 119 GLU A O 1
ATOM 888 N N . GLY A 1 120 ? 11.479 2.191 -17.893 1.00 82.88 120 GLY A N 1
ATOM 889 C CA . GLY A 1 120 ? 10.382 3.140 -17.715 1.00 82.88 120 GLY A CA 1
ATOM 890 C C . GLY A 1 120 ? 10.813 4.606 -17.882 1.00 82.88 120 GLY A C 1
ATOM 891 O O . GLY A 1 120 ? 11.987 4.935 -17.706 1.00 82.88 120 GLY A O 1
ATOM 892 N N . PRO A 1 121 ? 9.862 5.523 -18.139 1.00 85.62 121 PRO A N 1
ATOM 893 C CA . PRO A 1 121 ? 10.162 6.947 -18.232 1.00 85.62 121 PRO A CA 1
ATOM 894 C C . PRO A 1 121 ? 10.744 7.497 -16.920 1.00 85.62 121 PRO A C 1
ATOM 896 O O . PRO A 1 121 ? 10.285 7.147 -15.828 1.00 85.62 121 PRO A O 1
ATOM 899 N N . ALA A 1 122 ? 11.744 8.379 -17.039 1.00 80.94 122 ALA A N 1
ATOM 900 C CA . ALA A 1 122 ? 12.508 8.918 -15.908 1.00 80.94 122 ALA A CA 1
ATOM 901 C C . ALA A 1 122 ? 11.631 9.671 -14.893 1.00 80.94 122 ALA A C 1
ATOM 903 O O . ALA A 1 122 ? 11.833 9.566 -13.682 1.00 80.94 122 ALA A O 1
ATOM 904 N N . VAL A 1 123 ? 10.626 10.393 -15.391 1.00 82.44 123 VAL A N 1
ATOM 905 C CA . VAL A 1 123 ? 9.620 11.085 -14.585 1.00 82.44 123 VAL A CA 1
ATOM 906 C C . VAL A 1 123 ? 8.247 10.586 -15.004 1.00 82.44 123 VAL A C 1
ATOM 908 O O . VAL A 1 123 ? 7.921 10.535 -16.188 1.00 82.44 123 VAL A O 1
ATOM 911 N N . ARG A 1 124 ? 7.435 10.217 -14.016 1.00 88.44 124 ARG A N 1
ATOM 912 C CA . ARG A 1 124 ? 6.043 9.806 -14.197 1.00 88.44 124 ARG A CA 1
ATOM 913 C C . ARG A 1 124 ? 5.201 10.516 -13.163 1.00 88.44 124 ARG A C 1
ATOM 915 O O . ARG A 1 124 ? 5.534 10.475 -11.979 1.00 88.44 124 ARG A O 1
ATOM 922 N N . GLN A 1 125 ? 4.120 11.132 -13.620 1.00 92.56 125 GLN A N 1
ATOM 923 C CA . GLN A 1 125 ? 3.112 11.659 -12.716 1.00 92.56 125 GLN A CA 1
ATOM 924 C C . GLN A 1 125 ? 2.444 10.499 -11.985 1.00 92.56 125 GLN A C 1
ATOM 926 O O . GLN A 1 125 ? 2.187 9.448 -12.576 1.00 92.56 125 GLN A O 1
ATOM 931 N N . LEU A 1 126 ? 2.210 10.684 -10.689 1.00 93.56 126 LEU A N 1
ATOM 932 C CA . LEU A 1 126 ? 1.442 9.723 -9.910 1.00 93.56 126 LEU A CA 1
ATOM 933 C C . LEU A 1 126 ? -0.008 9.718 -10.419 1.00 93.56 126 LEU A C 1
ATOM 935 O O . LEU A 1 126 ? -0.500 10.773 -10.832 1.00 93.56 126 LEU A O 1
ATOM 939 N N . PRO A 1 127 ? -0.702 8.568 -10.387 1.00 95.44 127 PRO A N 1
ATOM 940 C CA . PRO A 1 127 ? -2.087 8.463 -10.829 1.00 95.44 127 PRO A CA 1
ATOM 941 C C . PRO A 1 127 ? -3.028 9.045 -9.763 1.00 95.44 127 PRO A C 1
ATOM 943 O O . PRO A 1 127 ? -3.838 8.336 -9.172 1.00 95.44 127 PRO A O 1
ATOM 946 N N . TRP A 1 128 ? -2.896 10.346 -9.487 1.00 96.44 128 TRP A N 1
ATOM 947 C CA . TRP A 1 128 ? -3.632 11.029 -8.424 1.00 96.44 128 TRP A CA 1
ATOM 948 C C . TRP A 1 128 ? -5.138 10.888 -8.581 1.00 96.44 128 TRP A C 1
ATOM 950 O O . TRP A 1 128 ? -5.810 10.697 -7.581 1.00 96.44 128 TRP A O 1
ATOM 960 N N . THR A 1 129 ? -5.661 10.898 -9.807 1.00 96.69 129 THR A N 1
ATOM 961 C CA . THR A 1 129 ? -7.088 10.662 -10.056 1.00 96.69 129 THR A CA 1
ATOM 962 C C . THR A 1 129 ? -7.539 9.312 -9.497 1.00 96.69 129 THR A C 1
ATOM 964 O O . THR A 1 129 ? -8.431 9.285 -8.659 1.00 96.69 129 THR A O 1
ATOM 967 N N . ALA A 1 130 ? -6.855 8.217 -9.848 1.00 97.31 130 ALA A N 1
ATOM 968 C CA . ALA A 1 130 ? -7.189 6.881 -9.348 1.00 97.31 130 ALA A CA 1
ATOM 969 C C . ALA A 1 130 ? -7.010 6.765 -7.823 1.00 97.31 130 ALA A C 1
ATOM 971 O O . ALA A 1 130 ? -7.801 6.118 -7.142 1.00 97.31 130 ALA A O 1
ATOM 972 N N . ILE A 1 131 ? -5.985 7.423 -7.267 1.00 97.75 131 ILE A N 1
ATOM 973 C CA . ILE A 1 131 ? -5.768 7.473 -5.813 1.00 97.75 131 ILE A CA 1
ATOM 974 C C . ILE A 1 131 ? -6.920 8.214 -5.120 1.00 97.75 131 ILE A C 1
ATOM 976 O O . ILE A 1 131 ? -7.445 7.730 -4.124 1.00 97.75 131 ILE A O 1
ATOM 980 N N . MET A 1 132 ? -7.341 9.364 -5.646 1.00 97.50 132 MET A N 1
ATOM 981 C CA . MET A 1 132 ? -8.430 10.165 -5.082 1.00 97.50 132 MET A CA 1
ATOM 982 C C . MET A 1 132 ? -9.785 9.465 -5.201 1.00 97.50 132 MET 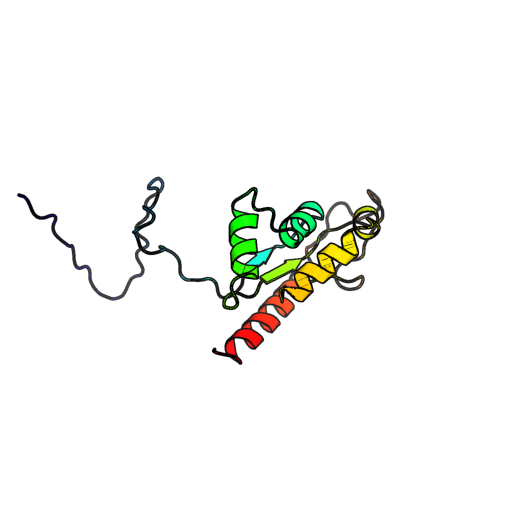A C 1
ATOM 984 O O . MET A 1 132 ? -10.559 9.496 -4.248 1.00 97.50 132 MET A O 1
ATOM 988 N N . GLU A 1 133 ? -10.057 8.797 -6.322 1.00 96.94 133 GLU A N 1
ATOM 989 C CA . GLU A 1 133 ? -11.253 7.962 -6.502 1.00 96.94 133 GLU A CA 1
ATOM 990 C C . GLU A 1 133 ? -11.295 6.829 -5.473 1.00 96.94 133 GLU A C 1
ATOM 992 O O . GLU A 1 133 ? -12.326 6.589 -4.846 1.00 96.94 133 GLU A O 1
ATOM 997 N N . SER A 1 134 ? -10.153 6.185 -5.234 1.00 97.06 134 SER A N 1
ATOM 998 C CA . SER A 1 134 ? -10.012 5.139 -4.226 1.00 97.06 134 SER A CA 1
ATOM 999 C C . SER A 1 134 ? -10.248 5.670 -2.804 1.00 97.06 134 SER A C 1
ATOM 1001 O O . SER A 1 134 ? -11.022 5.079 -2.052 1.00 97.06 134 SER A O 1
ATOM 1003 N N . ILE A 1 135 ? -9.699 6.845 -2.460 1.00 96.31 135 ILE A N 1
ATOM 1004 C CA . ILE A 1 135 ? -9.964 7.534 -1.180 1.00 96.31 135 ILE A CA 1
ATOM 1005 C C . ILE A 1 135 ? -11.461 7.824 -1.014 1.00 96.31 135 ILE A C 1
ATOM 1007 O O . ILE A 1 135 ? -12.046 7.517 0.027 1.00 96.31 135 ILE A O 1
ATOM 1011 N N . GLN A 1 136 ? -12.104 8.396 -2.034 1.00 96.25 136 GLN A N 1
ATOM 1012 C CA . GLN A 1 136 ? -13.540 8.693 -2.009 1.00 96.25 136 GLN A CA 1
ATOM 1013 C C . GLN A 1 136 ? -14.374 7.417 -1.847 1.00 96.25 136 GLN A C 1
ATOM 1015 O O . GLN A 1 136 ? -15.330 7.395 -1.074 1.00 96.25 136 GLN A O 1
ATOM 1020 N N . HIS A 1 137 ? -13.991 6.336 -2.525 1.00 94.25 137 HIS A N 1
ATOM 1021 C CA . HIS A 1 137 ? -14.657 5.044 -2.421 1.00 94.25 137 HIS A CA 1
ATOM 1022 C C . HIS A 1 137 ? -14.592 4.469 -0.995 1.00 94.25 137 HIS A C 1
ATOM 1024 O O . HIS A 1 137 ? -15.634 4.112 -0.432 1.00 94.25 137 HIS A O 1
ATOM 1030 N N . VAL A 1 138 ? -13.403 4.419 -0.381 1.00 93.44 138 VAL A N 1
ATOM 1031 C CA . VAL A 1 138 ? -13.232 3.813 0.952 1.00 93.44 138 VAL A CA 1
ATOM 1032 C C . VAL A 1 138 ? -13.839 4.656 2.069 1.00 93.44 138 VAL A C 1
ATOM 1034 O O . VAL A 1 138 ? -14.476 4.105 2.965 1.00 93.44 138 VAL A O 1
ATOM 1037 N N . THR A 1 139 ? -13.730 5.983 1.990 1.00 91.75 139 THR A N 1
ATOM 1038 C CA . THR A 1 139 ? -14.346 6.895 2.971 1.00 91.75 139 THR A CA 1
ATOM 1039 C C . THR A 1 139 ? -15.872 6.867 2.887 1.00 91.75 139 THR A C 1
ATOM 1041 O O . THR A 1 139 ? -16.562 6.821 3.910 1.00 91.75 139 THR A O 1
ATOM 1044 N N . ALA A 1 140 ? -16.434 6.783 1.678 1.00 89.38 140 ALA A N 1
ATOM 1045 C CA . ALA A 1 140 ? -17.870 6.600 1.498 1.00 89.38 140 ALA A CA 1
ATOM 1046 C C . ALA A 1 140 ? -18.353 5.225 2.007 1.00 89.38 140 ALA A C 1
ATOM 1048 O O . ALA A 1 140 ? -19.487 5.100 2.465 1.00 89.38 140 ALA A O 1
ATOM 1049 N N . ARG A 1 141 ? -17.522 4.175 1.936 1.00 84.25 141 ARG A N 1
ATOM 1050 C CA . ARG A 1 141 ? -17.838 2.853 2.507 1.00 84.25 141 ARG A CA 1
ATOM 1051 C C . ARG A 1 141 ? -17.842 2.885 4.035 1.00 84.25 141 ARG A C 1
ATOM 1053 O O . ARG A 1 141 ? -18.802 2.397 4.625 1.00 84.25 141 ARG A O 1
ATOM 1060 N N . ALA A 1 142 ? -16.823 3.487 4.646 1.00 80.44 142 ALA A N 1
ATOM 1061 C CA . ALA A 1 142 ? -16.700 3.606 6.099 1.00 80.44 142 ALA A CA 1
ATOM 1062 C C . ALA A 1 142 ? -17.874 4.390 6.713 1.00 80.44 142 ALA A C 1
ATOM 1064 O O . ALA A 1 142 ? -18.480 3.955 7.685 1.00 80.44 142 ALA A O 1
ATOM 1065 N N . THR A 1 143 ? -18.286 5.492 6.078 1.00 76.06 143 THR A N 1
ATOM 1066 C CA . THR A 1 143 ? -19.435 6.301 6.535 1.00 76.06 143 THR A CA 1
ATOM 1067 C C . THR A 1 143 ? -20.787 5.586 6.446 1.00 76.06 143 THR A C 1
ATOM 1069 O O . THR A 1 143 ? -21.700 5.921 7.197 1.00 76.06 143 THR A O 1
ATOM 1072 N N . ARG A 1 144 ? -20.945 4.601 5.549 1.00 65.62 144 ARG A N 1
ATOM 1073 C CA . ARG A 1 144 ? -22.186 3.816 5.397 1.00 65.62 144 ARG A CA 1
ATOM 1074 C C . ARG A 1 144 ? -22.304 2.641 6.365 1.00 65.62 144 ARG A C 1
ATOM 1076 O O . ARG A 1 144 ? -23.387 2.068 6.463 1.00 65.62 144 ARG A O 1
ATOM 1083 N N . HIS A 1 145 ? -21.224 2.273 7.046 1.00 56.81 145 HIS A N 1
ATOM 1084 C CA . HIS A 1 145 ? -21.223 1.192 8.026 1.00 56.81 145 HIS A CA 1
ATOM 1085 C C . HIS A 1 145 ? -20.678 1.699 9.367 1.00 56.81 145 HIS A C 1
ATOM 1087 O O . HIS A 1 145 ? -19.599 1.277 9.783 1.00 56.81 145 HIS A O 1
ATOM 1093 N N . PRO A 1 146 ? -21.386 2.640 10.027 1.00 54.66 146 PRO A N 1
ATOM 1094 C CA . PRO A 1 146 ? -21.054 2.985 11.399 1.00 54.66 146 PRO A CA 1
ATOM 1095 C C . PRO A 1 146 ? -21.265 1.729 12.253 1.00 54.66 146 PRO A C 1
ATOM 1097 O O . PRO A 1 146 ? -22.333 1.117 12.181 1.00 54.66 146 PRO A O 1
ATOM 1100 N N . LEU A 1 147 ? -20.216 1.321 12.969 1.00 50.81 147 LEU A N 1
ATOM 1101 C CA . LEU A 1 147 ? -20.242 0.192 13.904 1.00 50.81 147 LEU A CA 1
ATOM 1102 C C . LEU A 1 147 ? -21.326 0.369 14.977 1.00 50.81 147 LEU A C 1
ATOM 1104 O O . LEU A 1 147 ? -21.535 1.522 15.425 1.00 50.81 147 LEU A O 1
#

Foldseek 3Di:
DDDDDDDDDDPDDLDQPDDPPDDDDPPDDDSDDDDLEAEPPADELVNLQCLLVVNDPDPSSVVLSVQLVDPRYAYEYEYPAAPVSCPDPCSVVSVVSSVVSVHHYLDDCVQPNHHHVPPDDPDDDHSVVSRVVSSVVVSVVSVVDDD

pLDDT: mean 83.9, std 19.0, range [30.69, 98.56]

Radius of gyration: 19.97 Å; chains: 1; bounding box: 38×47×66 Å

Sequence (147 aa):
MAAGERRTGPTGSRCWPAGPGYTRLPTEPHPHPVADCCVVAPASANYVAKLATGVADNQALTQVGEALGTIEVPVVVFPRVNAAHVRHPAWDGHVAALRKADGELVHGPDVWPVYEPREGPAVRQLPWTAIMESIQHVTARATRHPL